Protein AF-A0A1V6K7I5-F1 (afdb_monomer_lite)

Foldseek 3Di:
DDEQVVVVVQLVVLVVQCVCCVVVVDVDHDDGEEAEEAADYDPNNVVSCVVRVYHYAYNCPDPCRHPVNVCVVVVQAFLVVQPPDDPLLSVLCVVLVNTGLVCLQPPDLVVSCVSSVNDSVVSVVSNVSSCVVSVD

Structure (mmCIF, N/CA/C/O backbone):
data_AF-A0A1V6K7I5-F1
#
_entry.id   AF-A0A1V6K7I5-F1
#
loop_
_atom_site.group_PDB
_atom_site.id
_atom_site.type_symbol
_atom_site.label_atom_id
_atom_site.label_alt_id
_atom_site.label_comp_id
_atom_site.label_asym_id
_atom_site.label_entity_id
_atom_site.label_seq_id
_atom_site.pdbx_PDB_ins_code
_atom_site.Cartn_x
_atom_site.Cartn_y
_atom_site.Cartn_z
_atom_site.occupancy
_atom_site.B_iso_or_equiv
_atom_site.auth_seq_id
_atom_site.auth_comp_id
_atom_site.auth_asym_id
_atom_site.auth_atom_id
_atom_site.pdbx_PDB_model_num
ATOM 1 N N . MET A 1 1 ? 1.397 13.923 9.055 1.00 78.00 1 MET A N 1
ATOM 2 C CA . MET A 1 1 ? 1.249 13.369 10.414 1.00 78.00 1 MET A CA 1
ATOM 3 C C . MET A 1 1 ? -0.199 12.964 10.526 1.00 78.00 1 MET A C 1
ATOM 5 O O . MET A 1 1 ? -1.040 13.814 10.274 1.00 78.00 1 MET A O 1
ATOM 9 N N . THR A 1 2 ? -0.467 11.700 10.824 1.00 85.50 2 THR A N 1
ATOM 10 C CA . THR A 1 2 ? -1.830 11.180 10.978 1.00 85.50 2 THR A CA 1
ATOM 11 C C . THR A 1 2 ? -2.354 11.529 12.369 1.00 85.50 2 THR A C 1
ATOM 13 O O . THR A 1 2 ? -1.660 11.336 13.382 1.00 85.50 2 THR A O 1
ATOM 16 N N . GLY A 1 3 ? -3.536 12.136 12.392 1.00 89.00 3 GLY A N 1
ATOM 17 C CA . GLY A 1 3 ? -4.164 12.719 13.566 1.00 89.00 3 GLY A CA 1
ATOM 18 C C . GLY A 1 3 ? -5.031 11.740 14.353 1.00 89.00 3 GLY A C 1
ATOM 19 O O . GLY A 1 3 ? -5.013 10.526 14.157 1.00 89.00 3 GLY A O 1
ATOM 20 N N . LEU A 1 4 ? -5.754 12.296 15.324 1.00 93.25 4 LEU A N 1
ATOM 21 C CA . LEU A 1 4 ? -6.690 11.557 16.172 1.00 93.25 4 LEU A CA 1
ATOM 22 C C . LEU A 1 4 ? -7.989 11.203 15.433 1.00 93.25 4 LEU A C 1
ATOM 24 O O . LEU A 1 4 ? -8.633 10.205 15.761 1.00 93.25 4 LEU A O 1
ATOM 28 N N . ASP A 1 5 ? -8.388 12.030 14.470 1.00 95.31 5 ASP A N 1
ATOM 29 C CA . ASP A 1 5 ? -9.682 11.904 13.807 1.00 95.31 5 ASP A CA 1
ATOM 30 C C . ASP A 1 5 ? -9.749 10.644 12.950 1.00 95.31 5 ASP A C 1
ATOM 32 O O . ASP A 1 5 ? -10.774 9.976 12.938 1.00 95.31 5 ASP A O 1
ATOM 36 N N . GLU A 1 6 ? -8.639 10.232 12.343 1.00 94.69 6 GLU A N 1
ATOM 37 C CA . GLU A 1 6 ? -8.530 8.986 11.589 1.00 94.69 6 GLU A CA 1
ATOM 38 C C . GLU A 1 6 ? -8.853 7.772 12.472 1.00 94.69 6 GLU A C 1
ATOM 40 O O . GLU A 1 6 ? -9.606 6.889 12.063 1.00 94.69 6 GLU A O 1
ATOM 45 N N . GLY A 1 7 ? -8.371 7.769 13.719 1.00 95.44 7 GLY A N 1
ATOM 46 C CA . GLY A 1 7 ? -8.712 6.737 14.700 1.00 95.44 7 GLY A CA 1
ATOM 47 C C . GLY A 1 7 ? -10.189 6.768 15.102 1.00 95.44 7 GLY A C 1
ATOM 48 O O . GLY A 1 7 ? -10.822 5.720 15.221 1.00 95.44 7 GLY A O 1
ATOM 49 N N . ARG A 1 8 ? -10.768 7.960 15.290 1.00 96.44 8 ARG A N 1
ATOM 50 C CA . ARG A 1 8 ? -12.190 8.121 15.653 1.00 96.44 8 ARG A CA 1
ATOM 51 C C . ARG A 1 8 ? -13.130 7.712 14.524 1.00 96.44 8 ARG A C 1
ATOM 53 O O . ARG A 1 8 ? -14.130 7.052 14.784 1.00 96.44 8 ARG A O 1
ATOM 60 N N . ILE A 1 9 ? -12.795 8.074 13.288 1.00 97.06 9 ILE A N 1
ATOM 61 C CA . ILE A 1 9 ? -13.538 7.687 12.087 1.00 97.06 9 ILE A CA 1
ATOM 62 C C . ILE A 1 9 ? -13.475 6.170 11.917 1.00 97.06 9 ILE A C 1
ATOM 64 O O . ILE A 1 9 ? -14.516 5.536 11.772 1.00 97.06 9 ILE A O 1
ATOM 68 N N . ALA A 1 10 ? -12.282 5.571 12.016 1.00 96.25 10 ALA A N 1
ATOM 69 C CA . ALA A 1 10 ? -12.134 4.118 11.958 1.00 96.25 10 ALA A CA 1
ATOM 70 C C . ALA A 1 10 ? -12.965 3.425 13.045 1.00 96.25 10 ALA A C 1
ATOM 72 O O . ALA A 1 10 ? -13.618 2.419 12.779 1.00 96.25 10 ALA A O 1
ATOM 73 N N . ARG A 1 11 ? -13.000 3.992 14.258 1.00 96.25 11 ARG A N 1
ATOM 74 C CA . ARG A 1 11 ? -13.819 3.454 15.341 1.00 96.25 11 ARG A CA 1
ATOM 75 C C . ARG A 1 11 ? -15.312 3.481 15.018 1.00 96.25 11 ARG A C 1
ATOM 77 O O . ARG A 1 11 ? -15.965 2.467 15.238 1.00 96.25 11 ARG A O 1
ATOM 84 N N . ALA A 1 12 ? -15.822 4.603 14.514 1.00 96.81 12 ALA A N 1
ATOM 85 C CA . ALA A 1 12 ? -17.230 4.738 14.148 1.00 96.81 12 ALA A CA 1
ATOM 86 C C . ALA A 1 12 ? -17.622 3.721 13.064 1.00 96.81 12 ALA A C 1
ATOM 88 O O . ALA A 1 12 ? -18.602 3.005 13.221 1.00 96.81 12 ALA A O 1
ATOM 89 N N . ILE A 1 13 ? -16.790 3.570 12.026 1.00 95.50 13 ILE A N 1
ATOM 90 C CA . ILE A 1 13 ? -17.012 2.581 10.959 1.00 95.50 13 ILE A CA 1
ATOM 91 C C . ILE A 1 13 ? -17.069 1.157 11.526 1.00 95.50 13 ILE A C 1
ATOM 93 O O . ILE A 1 13 ? -17.933 0.372 11.138 1.00 95.50 13 ILE A O 1
ATOM 97 N N . VAL A 1 14 ? -16.159 0.812 12.446 1.00 95.50 14 VAL A N 1
ATOM 98 C CA . VAL A 1 14 ? -16.152 -0.522 13.058 1.00 95.50 14 VAL A CA 1
ATOM 99 C C . VAL A 1 14 ? -17.426 -0.770 13.867 1.00 95.50 14 VAL A C 1
ATOM 101 O O . VAL A 1 14 ? -18.017 -1.843 13.763 1.00 95.50 14 VAL A O 1
ATOM 104 N N . GLU A 1 15 ? -17.860 0.212 14.657 1.00 95.38 15 GLU A N 1
ATOM 105 C CA . GLU A 1 15 ? -19.074 0.109 15.472 1.00 95.38 15 GLU A CA 1
ATOM 106 C C . GLU A 1 15 ? -20.328 -0.067 14.605 1.00 95.38 15 GLU A C 1
ATOM 108 O O . GLU A 1 15 ? -21.099 -0.995 14.864 1.00 95.38 15 GLU A O 1
ATOM 113 N N . ASP A 1 16 ? -20.469 0.726 13.539 1.00 95.62 16 ASP A N 1
ATOM 114 C CA . ASP A 1 16 ? -21.593 0.647 12.598 1.00 95.62 16 ASP A CA 1
ATOM 115 C C . ASP A 1 16 ? -21.673 -0.732 11.927 1.00 95.62 16 ASP A C 1
ATOM 117 O O . ASP A 1 16 ? -22.734 -1.356 11.877 1.00 95.62 16 ASP A O 1
ATOM 121 N N . LEU A 1 17 ? -20.541 -1.256 11.445 1.00 95.56 17 LEU A N 1
ATOM 122 C CA . LEU A 1 17 ? -20.494 -2.564 10.787 1.00 95.56 17 LEU A CA 1
ATOM 123 C C . LEU A 1 17 ? -20.783 -3.712 11.766 1.00 95.56 17 LEU A C 1
ATOM 125 O O . LEU A 1 17 ? -21.507 -4.651 11.430 1.00 95.56 17 LEU A O 1
ATOM 129 N N . GLN A 1 18 ? -20.271 -3.636 12.997 1.00 95.12 18 GLN A N 1
ATOM 130 C CA . GLN A 1 18 ? -20.547 -4.636 14.033 1.00 95.12 18 GLN A CA 1
ATOM 131 C C . GLN A 1 18 ? -22.000 -4.589 14.519 1.00 95.12 18 GLN A C 1
ATOM 133 O O . GLN A 1 18 ? -22.563 -5.622 14.888 1.00 95.12 18 GLN A O 1
ATOM 138 N N . GLU A 1 19 ? -22.621 -3.413 14.568 1.00 96.00 19 GLU A N 1
ATOM 139 C CA . GLU A 1 19 ? -24.050 -3.263 14.857 1.00 96.00 19 GLU A CA 1
ATOM 140 C C . GLU A 1 19 ? -24.920 -3.795 13.715 1.00 96.00 19 GLU A C 1
ATOM 142 O O . GLU A 1 19 ? -25.839 -4.584 13.960 1.00 96.00 19 GLU A O 1
ATOM 147 N N . GLY A 1 20 ? -24.584 -3.451 12.471 1.00 96.75 20 GLY A N 1
ATOM 148 C CA . GLY A 1 20 ? -25.227 -3.987 11.273 1.00 96.75 20 GLY A CA 1
ATOM 149 C C . GLY A 1 20 ? -25.161 -5.515 11.213 1.00 96.75 20 GLY A C 1
ATOM 150 O O . GLY A 1 20 ? -26.154 -6.171 10.902 1.00 96.75 20 GLY A O 1
ATOM 151 N N . PHE A 1 21 ? -24.028 -6.115 11.585 1.00 96.94 21 PHE A N 1
ATOM 152 C CA . PHE A 1 21 ? -23.899 -7.570 11.671 1.00 96.94 21 PHE A CA 1
ATOM 153 C C . PHE A 1 21 ? -24.780 -8.172 12.776 1.00 96.94 21 PHE A C 1
ATOM 155 O O . PHE A 1 21 ? -25.548 -9.101 12.525 1.00 96.94 21 PHE A O 1
ATOM 162 N N . ARG A 1 22 ? -24.731 -7.620 13.997 1.00 95.94 22 ARG A N 1
ATOM 163 C CA . ARG A 1 22 ? -25.531 -8.107 15.141 1.00 95.94 22 ARG A CA 1
ATOM 164 C C . ARG A 1 22 ? -27.038 -7.998 14.910 1.00 95.94 22 ARG A C 1
ATOM 166 O O . ARG A 1 22 ? -27.790 -8.814 15.434 1.00 95.94 22 ARG A O 1
ATOM 173 N N . SER A 1 23 ? -27.472 -7.005 14.140 1.00 96.88 23 SER A N 1
ATOM 174 C CA . SER A 1 23 ? -28.877 -6.797 13.775 1.00 96.88 23 SER A CA 1
ATOM 175 C C . SER A 1 23 ? -29.325 -7.595 12.542 1.00 96.88 23 SER A C 1
ATOM 177 O O . SER A 1 23 ? -30.499 -7.539 12.182 1.00 96.88 23 SER A O 1
ATOM 179 N N . GLY A 1 24 ? -28.425 -8.347 11.894 1.00 96.25 24 GLY A N 1
ATOM 180 C CA . GLY A 1 24 ? -28.720 -9.112 10.678 1.00 96.25 24 GLY A CA 1
ATOM 181 C C . GLY A 1 24 ? -28.845 -8.263 9.406 1.00 96.25 24 GLY A C 1
ATOM 182 O O . GLY A 1 24 ? -29.296 -8.768 8.381 1.00 96.25 24 GLY A O 1
ATOM 183 N N . GLN A 1 25 ? -28.447 -6.988 9.450 1.00 95.44 25 GLN A N 1
ATOM 184 C CA . GLN A 1 25 ? -28.423 -6.081 8.295 1.00 95.44 25 GLN A CA 1
ATOM 185 C C . GLN A 1 25 ? -27.178 -6.273 7.418 1.00 95.44 25 GLN A C 1
ATOM 187 O O . GLN A 1 25 ? -27.175 -5.887 6.251 1.00 95.44 25 GLN A O 1
ATOM 192 N N . CYS A 1 26 ? -26.118 -6.870 7.966 1.00 91.56 26 CYS A N 1
ATOM 193 C CA . CYS A 1 26 ? -24.900 -7.236 7.249 1.00 91.56 26 CYS A CA 1
ATOM 194 C C . CYS A 1 26 ? -24.539 -8.698 7.518 1.00 91.56 26 CYS A C 1
ATOM 196 O O . CYS A 1 26 ? -24.695 -9.195 8.629 1.00 91.56 26 CYS A O 1
ATOM 198 N N . THR A 1 27 ? -24.013 -9.384 6.503 1.00 94.12 27 THR A N 1
ATOM 199 C CA . THR A 1 27 ? -23.560 -10.783 6.612 1.00 94.12 27 THR A CA 1
ATOM 200 C C . THR A 1 27 ? -22.091 -10.906 7.008 1.00 94.12 27 THR A C 1
ATOM 202 O O . THR A 1 27 ? -21.622 -12.003 7.299 1.00 94.12 27 THR A O 1
ATOM 205 N N . VAL A 1 28 ? -21.349 -9.798 6.973 1.00 91.62 28 VAL A N 1
ATOM 206 C CA . VAL A 1 28 ? -19.913 -9.756 7.252 1.00 91.62 28 VAL A CA 1
ATOM 207 C C . VAL A 1 28 ? -19.702 -9.291 8.684 1.00 91.62 28 VAL A C 1
ATOM 209 O O . VAL A 1 28 ? -20.150 -8.209 9.055 1.00 91.62 28 VAL A O 1
ATOM 212 N N . SER A 1 29 ? -19.013 -10.112 9.472 1.00 93.94 29 SER A N 1
ATOM 213 C CA . SER A 1 29 ? -18.509 -9.729 10.788 1.00 93.94 29 SER A CA 1
ATOM 214 C C . SER A 1 29 ? -17.094 -9.178 10.648 1.00 93.94 29 SER A C 1
ATOM 216 O O . SER A 1 29 ? -16.333 -9.659 9.808 1.00 93.94 29 SER A O 1
ATOM 218 N N . ILE A 1 30 ? -16.746 -8.184 11.460 1.00 93.81 30 ILE A N 1
ATOM 219 C CA . ILE A 1 30 ? -15.403 -7.604 11.497 1.00 93.81 30 ILE A CA 1
ATOM 220 C C . ILE A 1 30 ? -14.872 -7.594 12.930 1.00 93.81 30 ILE A C 1
ATOM 222 O O . ILE A 1 30 ? -15.601 -7.280 13.876 1.00 93.81 30 ILE A O 1
ATOM 226 N N . ASP A 1 31 ? -13.586 -7.891 13.081 1.00 92.00 31 ASP A N 1
ATOM 227 C CA . ASP A 1 31 ? -12.950 -8.006 14.396 1.00 92.00 31 ASP A CA 1
ATOM 228 C C . ASP A 1 31 ? -12.373 -6.673 14.893 1.00 92.00 31 ASP A C 1
ATOM 230 O O . ASP A 1 31 ? -12.364 -6.399 16.094 1.00 92.00 31 ASP A O 1
ATOM 234 N N . GLY A 1 32 ? -11.933 -5.803 13.981 1.00 94.44 32 GLY A N 1
ATOM 235 C CA . GLY A 1 32 ? -11.293 -4.542 14.341 1.00 94.44 32 GLY A CA 1
ATOM 236 C C . GLY A 1 32 ? -10.879 -3.700 13.140 1.00 94.44 32 GLY A C 1
ATOM 237 O O . GLY A 1 32 ? -11.342 -3.911 12.020 1.00 94.44 32 GLY A O 1
ATOM 238 N N . ALA A 1 33 ? -10.004 -2.728 13.396 1.00 96.19 33 ALA A N 1
ATOM 239 C CA . ALA A 1 33 ? -9.452 -1.842 12.378 1.00 96.19 33 ALA A CA 1
ATOM 240 C C . ALA A 1 33 ? -7.925 -1.805 12.449 1.00 96.19 33 ALA A C 1
ATOM 242 O O . ALA A 1 33 ? -7.349 -1.711 13.532 1.00 96.19 33 ALA A O 1
ATOM 243 N N . LEU A 1 34 ? -7.304 -1.790 11.271 1.00 97.06 34 LEU A N 1
ATOM 244 C CA . LEU A 1 34 ? -5.887 -1.526 11.061 1.00 97.06 34 LEU A CA 1
ATOM 245 C C . LEU A 1 34 ? -5.750 -0.272 10.193 1.00 97.06 34 LEU A C 1
ATOM 247 O O . LEU A 1 34 ? -6.226 -0.243 9.057 1.00 97.06 34 LEU A O 1
ATOM 251 N N . ILE A 1 35 ? -5.093 0.765 10.712 1.00 96.44 35 ILE A N 1
ATOM 252 C CA . ILE A 1 35 ? -4.798 1.992 9.964 1.00 96.44 35 ILE A CA 1
ATOM 253 C C . ILE A 1 35 ? -3.347 1.949 9.500 1.00 96.44 35 ILE A C 1
ATOM 255 O O . ILE A 1 35 ? -2.422 1.952 10.313 1.00 96.44 35 ILE A O 1
ATOM 259 N N . VAL A 1 36 ? -3.148 1.972 8.183 1.00 96.69 36 VAL A N 1
ATOM 260 C CA . VAL A 1 36 ? -1.822 2.041 7.562 1.00 96.69 36 VAL A CA 1
ATOM 261 C C . VAL A 1 36 ? -1.590 3.442 7.000 1.00 96.69 36 VAL A C 1
ATOM 263 O O . VAL A 1 36 ? -2.436 3.961 6.272 1.00 96.69 36 VAL A O 1
ATOM 266 N N . CYS A 1 37 ? -0.452 4.071 7.301 1.00 94.12 37 CYS A N 1
ATOM 267 C CA . CYS A 1 37 ? -0.085 5.355 6.708 1.00 94.12 37 CYS A CA 1
ATOM 268 C C . CYS A 1 37 ? 1.407 5.454 6.364 1.00 94.12 37 CYS A C 1
ATOM 270 O O . CYS A 1 37 ? 2.282 4.931 7.048 1.00 94.12 37 CYS A O 1
ATOM 272 N N . ASN A 1 38 ? 1.711 6.198 5.300 1.00 93.50 38 ASN A N 1
ATOM 273 C CA . ASN A 1 38 ? 3.078 6.495 4.860 1.00 93.50 38 ASN A CA 1
ATOM 274 C C . ASN A 1 38 ? 3.709 7.687 5.607 1.00 93.50 38 ASN A C 1
ATOM 276 O O . ASN A 1 38 ? 4.726 8.225 5.173 1.00 93.50 38 ASN A O 1
ATOM 280 N N . THR A 1 39 ? 3.102 8.134 6.710 1.00 93.00 39 THR A N 1
ATOM 281 C CA . THR A 1 39 ? 3.641 9.202 7.561 1.00 93.00 39 THR A CA 1
ATOM 282 C C . THR A 1 39 ? 3.719 8.738 9.017 1.00 93.00 39 THR A C 1
ATOM 284 O O . THR A 1 39 ? 3.575 7.556 9.308 1.00 93.00 39 THR A O 1
ATOM 287 N N . ARG A 1 40 ? 3.989 9.657 9.947 1.00 94.19 40 ARG A N 1
ATOM 288 C CA . ARG A 1 40 ? 4.045 9.367 11.386 1.00 94.19 40 ARG A CA 1
ATOM 289 C C . ARG A 1 40 ? 2.698 9.621 12.054 1.00 94.19 40 ARG A C 1
ATOM 291 O O . ARG A 1 40 ? 2.025 10.599 11.711 1.00 94.19 40 ARG A O 1
ATOM 298 N N . PHE A 1 41 ? 2.351 8.814 13.051 1.00 95.12 41 PHE A N 1
ATOM 299 C CA . PHE A 1 41 ? 1.193 9.049 13.918 1.00 95.12 41 PHE A CA 1
ATOM 300 C C . PHE A 1 41 ? 1.517 10.040 15.039 1.00 95.12 41 PHE A C 1
ATOM 302 O O . PHE A 1 41 ? 2.601 9.995 15.623 1.00 95.12 41 PHE A O 1
ATOM 309 N N . SER A 1 42 ? 0.559 10.905 15.377 1.00 96.12 42 SER A N 1
ATOM 310 C CA . SER A 1 42 ? 0.635 11.716 16.599 1.00 96.12 42 SER A CA 1
ATOM 311 C C . SER A 1 42 ? 0.525 10.848 17.864 1.00 96.12 42 SER A C 1
ATOM 313 O O . SER A 1 42 ? -0.123 9.802 17.855 1.00 96.12 42 SER A O 1
ATOM 315 N N . GLU A 1 43 ? 1.095 11.297 18.986 1.00 95.38 43 GLU A N 1
ATOM 316 C CA . GLU A 1 43 ? 0.986 10.579 20.271 1.00 95.38 43 GLU A CA 1
ATOM 317 C C . GLU A 1 43 ? -0.465 10.424 20.747 1.00 95.38 43 GLU A C 1
ATOM 319 O O . GLU A 1 43 ? -0.841 9.398 21.313 1.00 95.38 43 GLU A O 1
ATOM 324 N N .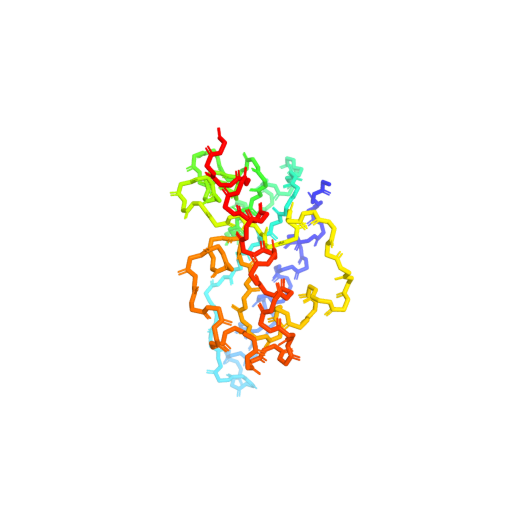 HIS A 1 44 ? -1.318 11.414 20.463 1.00 95.69 44 HIS A N 1
ATOM 325 C CA . HIS A 1 44 ? -2.749 11.319 20.745 1.00 95.69 44 HIS A CA 1
ATOM 326 C C . HIS A 1 44 ? -3.423 10.206 19.938 1.00 95.69 44 HIS A C 1
ATOM 328 O O . HIS A 1 44 ? -4.216 9.454 20.505 1.00 95.69 4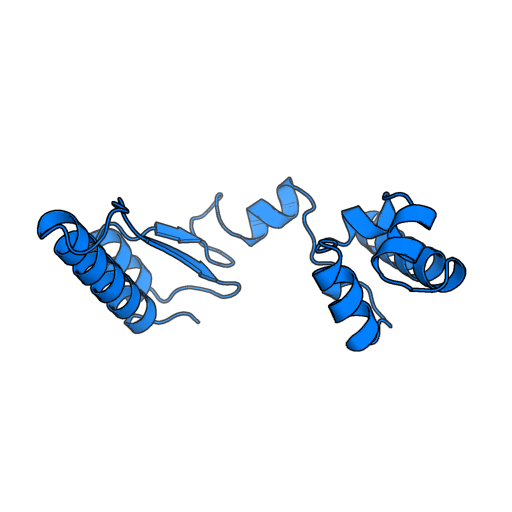4 HIS A O 1
ATOM 334 N N . ALA A 1 45 ? -3.083 10.069 18.652 1.00 95.75 45 ALA A N 1
ATOM 335 C CA . ALA A 1 45 ? -3.597 8.996 17.806 1.00 95.75 45 ALA A CA 1
ATOM 336 C C . ALA A 1 45 ? -3.158 7.620 18.321 1.00 95.75 45 ALA A C 1
ATOM 338 O O . ALA A 1 45 ? -3.997 6.739 18.486 1.00 95.75 45 ALA A O 1
ATOM 339 N N . LYS A 1 46 ? -1.867 7.454 18.650 1.00 95.75 46 LYS A N 1
ATOM 340 C CA . LYS A 1 46 ? -1.326 6.203 19.211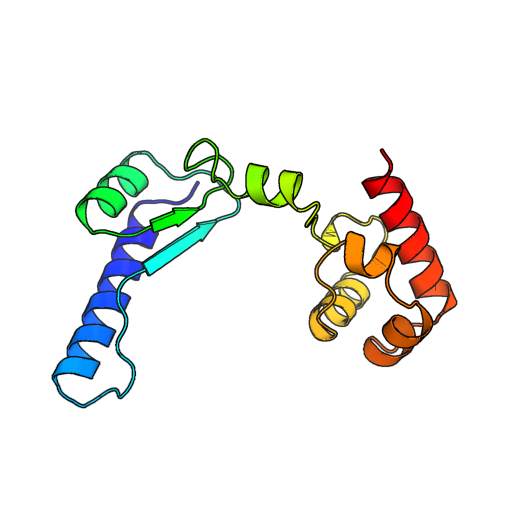 1.00 95.75 46 LYS A CA 1
ATOM 341 C C . LYS A 1 46 ? -2.034 5.809 20.511 1.00 95.75 46 LYS A C 1
ATOM 343 O O . LYS A 1 46 ? -2.492 4.678 20.641 1.00 95.75 46 LYS A O 1
ATOM 348 N N . ARG A 1 47 ? -2.185 6.753 21.451 1.00 96.62 47 ARG A N 1
ATOM 349 C CA . ARG A 1 47 ? -2.906 6.524 22.716 1.00 96.62 47 ARG A CA 1
ATOM 350 C C . ARG A 1 47 ? -4.358 6.125 22.490 1.00 96.62 47 ARG A C 1
ATOM 352 O O . ARG A 1 47 ? -4.821 5.172 23.103 1.00 96.62 47 ARG A O 1
ATOM 359 N N . TYR A 1 48 ? -5.076 6.849 21.635 1.00 96.56 48 TYR A N 1
ATOM 360 C CA . TYR A 1 48 ? -6.477 6.542 21.354 1.00 96.56 48 TYR A CA 1
ATOM 361 C C . TYR A 1 48 ? -6.640 5.146 20.750 1.00 96.56 48 TYR A C 1
ATOM 363 O O . TYR A 1 48 ? -7.487 4.379 21.204 1.00 96.56 48 TYR A O 1
ATOM 371 N N . ALA A 1 49 ? -5.802 4.808 19.771 1.00 95.44 49 ALA A N 1
ATOM 372 C CA . ALA A 1 49 ? -5.825 3.516 19.106 1.00 95.44 49 ALA A CA 1
ATOM 373 C C . ALA A 1 49 ? -5.556 2.363 20.081 1.00 95.44 49 ALA A C 1
ATOM 375 O O . ALA A 1 49 ? -6.355 1.430 20.144 1.00 95.44 49 ALA A O 1
ATOM 376 N N . ALA A 1 50 ? -4.542 2.494 20.945 1.00 95.06 50 ALA A N 1
ATOM 377 C CA . ALA A 1 50 ? -4.272 1.528 22.010 1.00 95.06 50 ALA A CA 1
ATOM 378 C C . ALA A 1 50 ? -5.469 1.357 22.966 1.00 95.06 50 ALA A C 1
ATOM 380 O O . ALA A 1 50 ? -5.815 0.237 23.331 1.00 95.06 50 ALA A O 1
ATOM 381 N N . CYS A 1 51 ? -6.156 2.447 23.331 1.00 95.94 51 CYS A N 1
ATOM 3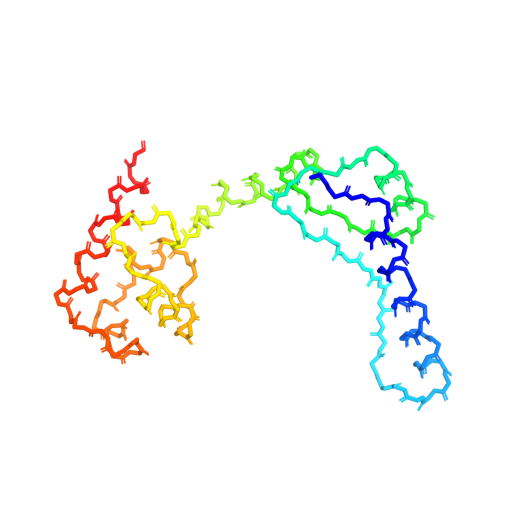82 C CA . CYS A 1 51 ? -7.351 2.380 24.179 1.00 95.94 51 CYS A CA 1
ATOM 383 C C . CYS A 1 51 ? -8.562 1.719 23.500 1.00 95.94 51 CYS A C 1
ATOM 385 O O . CYS A 1 51 ? -9.456 1.239 24.197 1.00 95.94 51 CYS A O 1
ATOM 387 N N . ARG A 1 52 ? -8.648 1.743 22.164 1.00 95.62 52 ARG A N 1
ATOM 388 C CA . ARG A 1 52 ? -9.803 1.232 21.402 1.00 95.62 52 ARG A CA 1
ATOM 389 C C . ARG A 1 52 ? -9.527 -0.062 20.642 1.00 95.62 52 ARG A C 1
ATOM 391 O O . ARG A 1 52 ? -10.433 -0.525 19.953 1.00 95.62 52 ARG A O 1
ATOM 398 N N . GLY A 1 53 ? -8.329 -0.632 20.780 1.00 94.69 53 GLY A N 1
ATOM 399 C CA . GLY A 1 53 ? -7.922 -1.833 20.052 1.00 94.69 53 GLY A CA 1
ATOM 400 C C . GLY A 1 53 ? -7.838 -1.610 18.540 1.00 94.69 53 GLY A C 1
ATOM 401 O O . GLY A 1 53 ? -8.242 -2.477 17.777 1.00 94.69 53 GLY A O 1
ATOM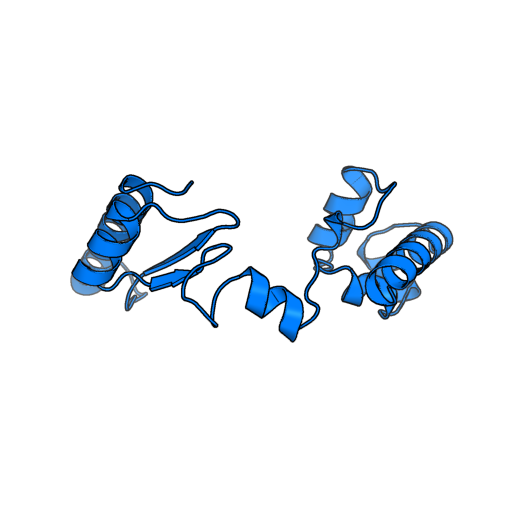 402 N N . ILE A 1 54 ? -7.389 -0.427 18.110 1.00 96.75 54 ILE A N 1
ATOM 403 C CA . ILE A 1 54 ? -7.130 -0.121 16.697 1.00 96.75 54 ILE A CA 1
ATOM 404 C C . ILE A 1 54 ? -5.639 -0.328 16.449 1.00 96.75 54 ILE A C 1
ATOM 406 O O . ILE A 1 54 ? -4.804 0.255 17.143 1.00 96.75 54 ILE A O 1
ATOM 410 N N . GLU A 1 55 ? -5.300 -1.149 15.465 1.00 96.69 55 GLU A N 1
ATOM 411 C CA . GLU A 1 55 ? -3.917 -1.382 15.069 1.00 96.69 55 GLU A CA 1
ATOM 412 C C . GLU A 1 55 ? -3.422 -0.260 14.156 1.00 96.69 55 GLU A C 1
ATOM 414 O O . GLU A 1 55 ? -4.178 0.303 13.362 1.00 96.69 55 GLU A O 1
ATOM 419 N N . HIS A 1 56 ? -2.132 0.059 14.243 1.00 96.06 56 HIS A N 1
ATOM 420 C CA . HIS A 1 56 ? -1.488 1.091 13.436 1.00 96.06 56 HIS A CA 1
ATOM 421 C C . HIS A 1 56 ? -0.226 0.543 12.778 1.00 96.06 56 HIS A C 1
ATOM 423 O O . HIS A 1 56 ? 0.607 -0.044 13.457 1.00 96.06 56 HIS A O 1
ATOM 429 N N . ILE A 1 57 ? -0.036 0.845 11.495 1.00 97.44 57 ILE A N 1
ATOM 430 C CA . ILE A 1 57 ? 1.243 0.701 10.792 1.00 97.44 57 ILE A CA 1
ATOM 431 C C . ILE A 1 57 ? 1.560 2.048 10.145 1.00 97.44 57 ILE A C 1
ATOM 433 O O . ILE A 1 57 ? 0.944 2.462 9.168 1.00 97.44 57 ILE A O 1
ATOM 437 N N . GLY A 1 58 ? 2.491 2.780 10.736 1.00 96.56 58 GLY A N 1
ATOM 438 C CA . GLY A 1 58 ? 2.974 4.067 10.250 1.00 96.56 58 GLY A CA 1
ATOM 439 C C . GLY A 1 58 ? 4.335 3.928 9.587 1.00 96.56 58 GLY A C 1
ATOM 440 O O . GLY A 1 58 ? 4.917 2.847 9.540 1.00 96.56 58 GLY A O 1
ATOM 441 N N . TRP A 1 59 ? 4.892 5.049 9.135 1.00 95.94 59 TRP A N 1
ATOM 442 C CA . TRP A 1 59 ? 6.237 5.081 8.562 1.00 95.94 59 TRP A CA 1
ATOM 443 C C . TRP A 1 59 ? 7.318 4.626 9.552 1.00 95.94 59 TRP A C 1
ATOM 445 O O . TRP A 1 59 ? 8.264 3.958 9.156 1.00 95.94 59 TRP A O 1
ATOM 455 N N . ASP A 1 60 ? 7.168 4.969 10.833 1.00 94.88 60 ASP A N 1
ATOM 456 C CA . ASP A 1 60 ? 8.137 4.706 11.906 1.00 94.88 60 ASP A CA 1
ATOM 457 C C . ASP A 1 60 ? 7.522 4.029 13.146 1.00 94.88 60 ASP A C 1
ATOM 459 O O . ASP A 1 60 ? 8.164 3.943 14.189 1.00 94.88 60 ASP A O 1
ATOM 463 N N . TYR A 1 61 ? 6.277 3.552 13.055 1.00 95.75 61 TYR A N 1
ATOM 464 C CA . TYR A 1 61 ? 5.558 2.910 14.157 1.00 95.75 61 TYR A CA 1
ATOM 465 C C . TYR A 1 61 ? 4.765 1.685 13.672 1.00 95.75 61 TYR A C 1
ATOM 467 O O . TYR A 1 61 ? 4.224 1.748 12.572 1.00 95.75 61 TYR A O 1
ATOM 475 N N . PRO A 1 62 ? 4.603 0.627 14.479 1.00 95.19 62 PRO A N 1
ATOM 476 C CA . PRO A 1 62 ? 5.351 0.323 15.700 1.00 95.19 62 PRO A CA 1
ATOM 477 C C . PRO A 1 62 ? 6.845 0.118 15.422 1.00 95.19 62 PRO A C 1
ATOM 479 O O . PRO A 1 62 ? 7.264 -0.182 14.305 1.00 95.19 62 PRO A O 1
ATOM 482 N N . GLU A 1 63 ? 7.680 0.330 16.434 1.00 93.38 63 GLU A N 1
ATOM 483 C CA . GLU A 1 63 ? 9.11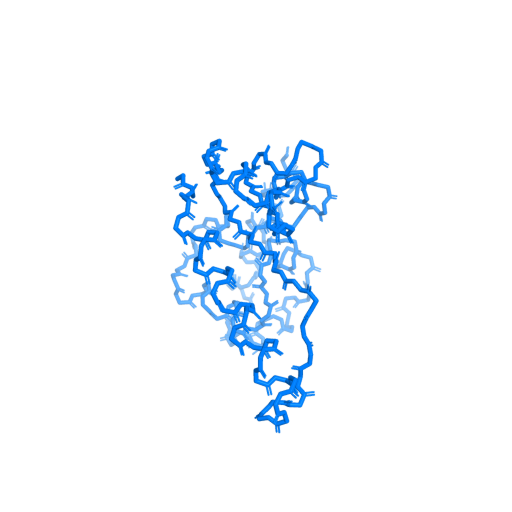9 0.103 16.297 1.00 93.38 63 GLU A CA 1
ATOM 484 C C . GLU A 1 63 ? 9.387 -1.370 15.937 1.00 93.38 63 GLU A C 1
ATOM 486 O O . GLU A 1 63 ? 8.792 -2.274 16.518 1.00 93.38 63 GLU A O 1
ATOM 491 N N . GLY A 1 64 ? 10.221 -1.611 14.921 1.00 92.12 64 GLY A N 1
ATOM 492 C CA . GLY A 1 64 ? 10.517 -2.954 14.401 1.00 92.12 64 GLY A CA 1
ATOM 493 C C . GLY A 1 64 ? 9.424 -3.606 13.540 1.00 92.12 64 GLY A C 1
ATOM 494 O O . GLY A 1 64 ? 9.686 -4.627 12.922 1.00 92.12 64 GLY A O 1
ATOM 495 N N . GLN A 1 65 ? 8.223 -3.029 13.458 1.00 94.94 65 GLN A N 1
ATOM 496 C CA . GLN A 1 65 ? 7.096 -3.546 12.661 1.00 94.94 65 GLN A CA 1
ATOM 497 C C . GLN A 1 65 ? 6.376 -2.414 11.902 1.00 94.94 65 GLN A C 1
ATOM 499 O O . GLN A 1 65 ? 5.173 -2.452 11.654 1.00 94.94 65 GLN A O 1
ATOM 504 N N . ASN A 1 66 ? 7.115 -1.363 11.558 1.00 96.81 66 ASN A N 1
ATOM 505 C CA . ASN A 1 66 ? 6.598 -0.221 10.812 1.00 96.81 66 ASN A CA 1
ATOM 506 C C . ASN A 1 66 ? 6.681 -0.451 9.300 1.00 96.81 66 ASN A C 1
ATOM 508 O O . ASN A 1 66 ? 7.387 -1.338 8.817 1.00 96.81 66 ASN A O 1
ATOM 512 N N . LEU A 1 67 ? 5.993 0.404 8.543 1.00 96.88 67 LEU A N 1
ATOM 513 C CA . LEU A 1 67 ? 5.929 0.316 7.089 1.00 96.88 67 LEU A CA 1
ATOM 514 C C . LEU A 1 67 ? 7.315 0.389 6.438 1.00 96.88 67 LEU A C 1
ATOM 516 O O . LEU A 1 67 ? 7.563 -0.308 5.457 1.00 96.88 67 LEU A O 1
ATOM 520 N N . LYS A 1 68 ? 8.223 1.215 6.973 1.00 95.44 68 LYS A N 1
ATOM 521 C CA . LYS A 1 68 ? 9.584 1.334 6.445 1.00 95.44 68 LYS A CA 1
ATOM 522 C C . LYS A 1 68 ? 10.339 0.008 6.590 1.00 95.44 68 LYS A C 1
ATOM 524 O O . LYS A 1 68 ? 10.855 -0.488 5.594 1.00 95.44 68 LYS A O 1
ATOM 529 N N . THR A 1 69 ? 10.347 -0.579 7.787 1.00 96.25 69 THR A N 1
ATOM 530 C CA . THR A 1 69 ? 10.968 -1.884 8.057 1.00 96.25 69 THR A CA 1
ATOM 531 C C . THR A 1 69 ? 10.371 -2.968 7.159 1.00 96.25 69 THR A C 1
ATOM 533 O O . THR A 1 69 ? 11.116 -3.687 6.504 1.00 96.25 69 THR A O 1
ATOM 536 N N . MET A 1 70 ? 9.041 -3.012 7.014 1.00 96.44 70 MET A N 1
ATOM 537 C CA . MET A 1 70 ? 8.369 -3.965 6.119 1.00 96.44 70 MET A CA 1
ATOM 538 C C . MET A 1 70 ? 8.823 -3.826 4.658 1.00 96.44 70 MET A C 1
ATOM 540 O O . MET A 1 70 ? 9.055 -4.831 3.981 1.00 96.44 70 MET A O 1
ATOM 544 N N . ILE A 1 71 ? 8.954 -2.595 4.149 1.00 95.12 71 ILE A N 1
ATOM 545 C CA . ILE A 1 71 ? 9.426 -2.336 2.779 1.00 95.12 71 ILE A CA 1
ATOM 546 C C . ILE A 1 71 ? 10.881 -2.783 2.613 1.00 95.12 71 ILE A C 1
ATOM 548 O O . ILE A 1 71 ? 11.199 -3.407 1.601 1.00 95.12 71 ILE A O 1
ATOM 552 N N . GLU A 1 72 ? 11.746 -2.479 3.581 1.00 93.44 72 GLU A N 1
ATOM 553 C CA . GLU A 1 72 ? 13.173 -2.822 3.547 1.00 93.44 72 GLU A CA 1
ATOM 554 C C . GLU A 1 72 ? 13.390 -4.341 3.597 1.00 93.44 72 GLU A C 1
ATOM 556 O O . GLU A 1 72 ? 14.088 -4.887 2.744 1.00 93.44 72 GLU A O 1
ATOM 561 N N . GLU A 1 73 ? 12.733 -5.041 4.524 1.00 94.38 73 GLU A N 1
ATOM 562 C CA . GLU A 1 73 ? 12.863 -6.495 4.696 1.00 94.38 73 GLU A CA 1
ATOM 563 C C . GLU A 1 73 ? 12.365 -7.281 3.479 1.00 94.38 73 GLU A C 1
ATOM 565 O O . GLU A 1 73 ? 12.968 -8.272 3.068 1.00 94.38 73 GLU A O 1
ATOM 570 N N . THR A 1 74 ? 11.264 -6.835 2.873 1.00 92.94 74 THR A N 1
ATOM 571 C CA . THR A 1 74 ? 10.667 -7.516 1.713 1.00 92.94 74 THR A CA 1
ATOM 572 C C . THR A 1 74 ? 11.218 -7.024 0.374 1.00 92.94 74 THR A C 1
ATOM 574 O O . THR A 1 74 ? 10.941 -7.622 -0.672 1.00 92.94 74 THR A O 1
ATOM 577 N N . GLN A 1 75 ? 11.990 -5.932 0.387 1.00 92.44 75 GLN A N 1
ATOM 578 C CA . GLN A 1 75 ? 12.383 -5.159 -0.793 1.00 92.44 75 GLN A CA 1
ATOM 579 C C . GLN A 1 75 ? 11.175 -4.732 -1.655 1.00 92.44 75 GLN A C 1
ATOM 581 O O . GLN A 1 75 ? 11.271 -4.633 -2.883 1.00 92.44 75 GLN A O 1
ATOM 586 N N . SER A 1 76 ? 10.022 -4.479 -1.022 1.00 94.25 76 SER A N 1
ATOM 587 C CA . SER A 1 76 ? 8.760 -4.099 -1.686 1.00 94.25 76 SER A CA 1
ATOM 588 C C . SER A 1 76 ? 8.706 -2.609 -2.008 1.00 94.25 76 SER A C 1
ATOM 590 O O . SER A 1 76 ? 7.729 -1.913 -1.729 1.00 94.25 76 SER A O 1
ATOM 592 N N . TYR A 1 77 ? 9.779 -2.093 -2.596 1.00 95.69 77 TYR A N 1
ATOM 593 C CA . TYR A 1 77 ? 9.861 -0.696 -2.983 1.00 95.69 77 TYR A CA 1
ATOM 594 C C . TYR A 1 77 ? 8.816 -0.367 -4.062 1.00 95.69 77 TYR A C 1
ATOM 596 O O . TYR A 1 77 ? 8.746 -1.094 -5.060 1.00 95.69 77 TYR A O 1
ATOM 604 N N . PRO A 1 78 ? 8.021 0.712 -3.919 1.00 95.38 78 PRO A N 1
ATOM 605 C CA . PRO A 1 78 ? 6.997 1.071 -4.896 1.00 95.38 78 PRO A CA 1
ATOM 606 C C . PRO A 1 78 ? 7.576 1.301 -6.292 1.00 95.38 78 PRO A C 1
ATOM 608 O O . PRO A 1 78 ? 8.633 1.903 -6.436 1.00 95.38 78 PRO A O 1
ATOM 611 N N . VAL A 1 79 ? 6.855 0.912 -7.343 1.00 95.12 79 VAL A N 1
ATOM 612 C CA . VAL A 1 79 ? 7.270 1.150 -8.739 1.00 95.12 79 VAL A CA 1
ATOM 613 C C . VAL A 1 79 ? 7.430 2.643 -9.056 1.00 95.12 79 VAL A C 1
ATOM 615 O O . VAL A 1 79 ? 8.190 3.022 -9.941 1.00 95.12 79 VAL A O 1
ATOM 618 N N . THR A 1 80 ? 6.771 3.512 -8.285 1.00 93.56 80 THR A N 1
ATOM 619 C CA . THR A 1 80 ? 6.833 4.971 -8.424 1.00 93.56 80 THR A CA 1
ATOM 620 C C . THR A 1 80 ? 8.207 5.572 -8.126 1.00 93.56 80 THR A C 1
ATOM 622 O O . THR A 1 80 ? 8.439 6.720 -8.497 1.00 93.56 80 THR A O 1
ATOM 625 N N . ILE A 1 81 ? 9.133 4.830 -7.502 1.00 94.19 81 ILE A N 1
ATOM 626 C CA . ILE A 1 81 ? 10.514 5.303 -7.307 1.00 94.19 81 ILE A CA 1
ATOM 627 C C . ILE A 1 81 ? 11.346 5.241 -8.594 1.00 94.19 81 ILE A C 1
ATOM 629 O O . ILE A 1 81 ? 12.413 5.851 -8.668 1.00 94.19 81 ILE A O 1
ATOM 633 N N . VAL A 1 82 ? 10.881 4.503 -9.608 1.00 94.62 82 VAL A N 1
ATOM 634 C CA . VAL A 1 82 ? 11.564 4.393 -10.897 1.00 94.62 82 VAL A CA 1
ATOM 635 C C . VAL A 1 82 ? 11.413 5.711 -11.656 1.00 94.62 82 VAL A C 1
ATOM 637 O O . VAL A 1 82 ? 10.320 6.120 -12.047 1.00 94.62 82 VAL A O 1
ATOM 640 N N . SER A 1 83 ? 12.531 6.406 -11.859 1.00 90.62 83 SER A N 1
ATOM 641 C CA . SER A 1 83 ? 12.537 7.747 -12.440 1.00 90.62 83 SER A CA 1
ATOM 642 C C . SER A 1 83 ? 12.253 7.757 -13.949 1.00 90.62 83 SER A C 1
ATOM 644 O O . SER A 1 83 ? 12.507 6.800 -14.691 1.00 90.62 83 SER A O 1
ATOM 646 N N . GLY A 1 84 ? 11.721 8.886 -14.427 1.00 87.94 84 GLY A N 1
ATOM 647 C CA . GLY A 1 84 ? 11.452 9.111 -15.849 1.00 87.94 84 GLY A CA 1
ATOM 648 C C . GLY A 1 84 ? 10.296 8.280 -16.414 1.00 87.94 84 GLY A C 1
ATOM 649 O O . GLY A 1 84 ? 10.281 8.022 -17.618 1.00 87.94 84 GLY A O 1
ATOM 650 N N . MET A 1 85 ? 9.368 7.838 -15.560 1.00 91.69 85 MET A N 1
ATOM 651 C CA . MET A 1 85 ? 8.076 7.275 -15.954 1.00 91.69 85 MET A CA 1
ATOM 652 C C . MET A 1 85 ? 7.013 8.375 -16.003 1.00 91.69 85 MET A C 1
ATOM 654 O O . MET A 1 85 ? 6.954 9.232 -15.122 1.00 91.69 85 MET A O 1
ATOM 658 N N . SER A 1 86 ? 6.155 8.350 -17.025 1.00 93.06 86 SER A N 1
ATOM 659 C CA . SER A 1 86 ? 4.979 9.223 -17.066 1.00 93.06 86 SER A CA 1
ATOM 660 C C . SER A 1 86 ? 3.887 8.700 -16.127 1.00 93.06 86 SER A C 1
ATOM 662 O O . SER A 1 86 ? 3.829 7.507 -15.824 1.00 93.06 86 SER A O 1
ATOM 664 N N . SER A 1 87 ? 2.971 9.575 -15.703 1.00 92.06 87 SER A N 1
ATOM 665 C CA . SER A 1 87 ? 1.810 9.182 -14.890 1.00 92.06 87 SER A CA 1
ATOM 666 C C . SER A 1 87 ? 0.947 8.115 -15.572 1.00 92.06 87 SER A C 1
ATOM 668 O O . SER A 1 87 ? 0.447 7.214 -14.905 1.00 92.06 87 SER A O 1
ATOM 670 N N . SER A 1 88 ? 0.830 8.174 -16.903 1.00 95.06 88 SER A N 1
ATOM 671 C CA . SER A 1 88 ? 0.127 7.171 -17.712 1.00 95.06 88 SER A CA 1
ATOM 672 C C . SER A 1 88 ? 0.783 5.791 -17.612 1.00 95.06 88 SER A C 1
ATOM 674 O O . SER A 1 88 ? 0.099 4.798 -17.370 1.00 95.06 88 SER A O 1
ATOM 676 N N . VAL A 1 89 ? 2.114 5.716 -17.717 1.00 95.38 89 VAL A N 1
ATOM 677 C CA . VAL A 1 89 ? 2.858 4.452 -17.579 1.00 95.38 89 VAL A CA 1
ATOM 678 C C . VAL A 1 89 ? 2.685 3.873 -16.172 1.00 95.38 89 VAL A C 1
ATOM 680 O O . VAL A 1 89 ? 2.363 2.694 -16.035 1.00 95.38 89 VAL A O 1
ATOM 683 N N . SER A 1 90 ? 2.815 4.700 -15.129 1.00 94.31 90 SER A N 1
ATOM 684 C CA . SER A 1 90 ? 2.600 4.274 -13.738 1.00 94.31 90 SER A CA 1
ATOM 685 C C . SER A 1 90 ? 1.185 3.739 -13.502 1.00 94.31 90 SER A C 1
ATOM 687 O O . SER A 1 90 ? 1.019 2.701 -12.866 1.00 94.31 90 SER A O 1
ATOM 689 N N . ALA A 1 91 ? 0.164 4.410 -14.044 1.00 95.19 91 ALA A N 1
ATOM 690 C CA . ALA A 1 91 ? -1.226 3.977 -13.918 1.00 95.19 91 ALA A CA 1
ATOM 691 C C . ALA A 1 91 ? -1.483 2.633 -14.617 1.00 95.19 91 ALA A C 1
ATOM 693 O O . ALA A 1 91 ? -2.209 1.790 -14.090 1.00 95.19 91 ALA A O 1
ATOM 694 N N . ARG A 1 92 ? -0.863 2.404 -15.779 1.00 96.75 92 ARG A N 1
ATOM 695 C CA . ARG A 1 92 ? -0.983 1.146 -16.533 1.00 96.75 92 ARG A CA 1
ATOM 696 C C . ARG A 1 92 ? -0.299 -0.016 -15.822 1.00 96.75 92 ARG A C 1
ATOM 698 O O . ARG A 1 92 ? -0.887 -1.087 -15.734 1.00 96.75 92 ARG A O 1
ATOM 705 N N . LEU A 1 93 ? 0.894 0.205 -15.266 1.00 96.56 93 LEU A N 1
ATOM 706 C CA . LEU A 1 93 ? 1.580 -0.782 -14.425 1.00 96.56 93 LEU A CA 1
ATOM 707 C C . LEU A 1 93 ? 0.734 -1.147 -13.200 1.00 96.56 93 LEU A C 1
ATOM 709 O O . LEU A 1 93 ? 0.494 -2.328 -12.959 1.00 96.56 93 LEU A O 1
ATOM 713 N N . ALA A 1 94 ? 0.198 -0.149 -12.490 1.00 95.56 94 ALA A N 1
ATOM 714 C CA . ALA A 1 94 ? -0.670 -0.382 -11.338 1.00 95.56 94 ALA A CA 1
ATOM 715 C C . ALA A 1 94 ? -1.953 -1.144 -11.713 1.00 95.56 94 ALA A C 1
ATOM 717 O O . ALA A 1 94 ? -2.338 -2.077 -11.012 1.00 95.56 94 ALA A O 1
ATOM 718 N N . SER A 1 95 ? -2.577 -0.799 -12.845 1.00 96.19 95 SER A N 1
ATOM 719 C CA . SER A 1 95 ? -3.772 -1.489 -13.358 1.00 96.19 95 SER A CA 1
ATOM 720 C C . SER A 1 95 ? -3.491 -2.946 -13.743 1.00 96.19 95 SER A C 1
ATOM 722 O O . SER A 1 95 ? -4.375 -3.788 -13.629 1.00 96.19 95 SER A O 1
ATOM 724 N N . ALA A 1 96 ? -2.256 -3.253 -14.150 1.00 96.50 96 ALA A N 1
ATOM 725 C CA . ALA A 1 96 ? -1.783 -4.611 -14.415 1.00 96.50 96 ALA A CA 1
ATOM 726 C C . ALA A 1 96 ? -1.307 -5.355 -13.146 1.00 96.50 96 ALA A C 1
ATOM 728 O O . ALA A 1 96 ? -0.739 -6.439 -13.245 1.00 96.50 96 ALA A O 1
ATOM 729 N N . GLY A 1 97 ? -1.497 -4.786 -11.948 1.00 96.19 97 GLY A N 1
ATOM 730 C CA . GLY A 1 97 ? -1.077 -5.398 -10.679 1.00 96.19 97 GLY A CA 1
ATOM 731 C C . GLY A 1 97 ? 0.428 -5.304 -10.394 1.00 96.19 97 GLY A C 1
ATOM 732 O O . GLY A 1 97 ? 0.940 -5.964 -9.486 1.00 96.19 97 GLY A O 1
ATOM 733 N N . ILE A 1 98 ? 1.152 -4.478 -11.149 1.00 96.69 98 ILE A N 1
ATOM 734 C CA . ILE A 1 98 ? 2.593 -4.283 -11.007 1.00 96.69 98 ILE A CA 1
ATOM 735 C C . ILE A 1 98 ? 2.834 -3.035 -10.156 1.00 96.69 98 ILE A C 1
ATOM 737 O O . ILE A 1 98 ? 2.793 -1.903 -10.639 1.00 96.69 98 ILE A O 1
ATOM 741 N N . LEU A 1 99 ? 3.060 -3.255 -8.861 1.00 96.38 99 LEU A N 1
ATOM 742 C CA . LEU A 1 99 ? 3.093 -2.204 -7.841 1.00 96.38 99 LEU A CA 1
ATOM 743 C C . LEU A 1 99 ? 4.499 -1.917 -7.310 1.00 96.38 99 LEU A C 1
ATOM 745 O O . LEU A 1 99 ? 4.734 -0.838 -6.768 1.00 96.38 99 LEU A O 1
ATOM 749 N N . THR A 1 100 ? 5.438 -2.850 -7.474 1.00 97.25 100 THR A N 1
ATOM 750 C CA . THR A 1 100 ? 6.800 -2.751 -6.931 1.00 97.25 100 THR A CA 1
ATOM 751 C C . THR A 1 100 ? 7.861 -2.657 -8.025 1.00 97.25 100 THR A C 1
ATOM 753 O O . THR A 1 100 ? 7.718 -3.218 -9.114 1.00 97.25 100 THR A O 1
ATOM 756 N N . ALA A 1 101 ? 8.975 -1.991 -7.718 1.00 96.44 101 ALA A N 1
ATOM 757 C CA . ALA A 1 101 ? 10.142 -1.934 -8.594 1.00 96.44 101 ALA A CA 1
ATOM 758 C C . ALA A 1 101 ? 10.705 -3.340 -8.869 1.00 96.44 101 ALA A C 1
ATOM 760 O O . ALA A 1 101 ? 11.093 -3.637 -9.997 1.00 96.44 101 ALA A O 1
ATOM 761 N N . LYS A 1 102 ? 10.677 -4.233 -7.868 1.00 96.25 102 LYS A N 1
ATOM 762 C CA . LYS A 1 102 ? 11.131 -5.628 -7.980 1.00 96.25 102 LYS A CA 1
ATOM 763 C C . LYS A 1 102 ? 10.345 -6.416 -9.031 1.00 96.25 102 LYS A C 1
ATOM 765 O O . LYS A 1 102 ? 10.952 -7.137 -9.821 1.00 96.25 102 LYS A O 1
ATOM 770 N N . GLN A 1 103 ? 9.020 -6.244 -9.086 1.00 96.75 103 GLN A N 1
ATOM 771 C CA . GLN A 1 103 ? 8.175 -6.894 -10.095 1.00 96.75 103 GLN A CA 1
ATOM 772 C C . GLN A 1 103 ? 8.537 -6.459 -11.521 1.00 96.75 103 GLN A C 1
ATOM 774 O O . GLN A 1 103 ? 8.612 -7.307 -12.403 1.00 96.75 103 GLN A O 1
ATOM 779 N N . VAL A 1 104 ? 8.799 -5.168 -11.761 1.00 96.38 104 VAL A N 1
ATOM 780 C CA . VAL A 1 104 ? 9.195 -4.697 -13.104 1.00 96.38 104 VAL A CA 1
ATOM 781 C C . VAL A 1 104 ? 10.630 -5.098 -13.447 1.00 96.38 104 VAL A C 1
ATOM 783 O O . VAL A 1 104 ? 10.921 -5.437 -14.589 1.00 96.38 104 VAL A O 1
ATOM 786 N N . ALA A 1 105 ? 11.535 -5.063 -12.468 1.00 96.56 105 ALA A N 1
ATOM 787 C CA . ALA A 1 105 ? 12.953 -5.362 -12.650 1.00 96.56 105 ALA A CA 1
ATOM 788 C C . ALA A 1 105 ? 13.223 -6.817 -13.069 1.00 96.56 105 ALA A C 1
ATOM 790 O O . ALA A 1 105 ? 14.105 -7.061 -13.901 1.00 96.56 105 ALA A O 1
ATOM 791 N N . TYR A 1 106 ? 12.486 -7.763 -12.477 1.00 96.38 106 TYR A N 1
ATOM 792 C CA . TYR A 1 106 ? 12.748 -9.202 -12.598 1.00 96.38 106 TYR A CA 1
ATOM 793 C C . TYR A 1 106 ? 11.567 -10.012 -13.151 1.00 96.38 106 TYR A C 1
ATOM 795 O O . TYR A 1 106 ? 11.694 -11.221 -13.331 1.00 96.38 106 TYR A O 1
ATOM 803 N N . GLY A 1 107 ? 10.424 -9.376 -13.419 1.00 95.88 107 GLY A N 1
ATOM 804 C CA . GLY A 1 107 ? 9.297 -10.015 -14.094 1.00 95.88 107 GLY A CA 1
ATOM 805 C C . GLY A 1 107 ? 9.554 -10.247 -15.585 1.00 95.88 107 GLY A C 1
ATOM 806 O O . GLY A 1 107 ? 10.476 -9.684 -16.180 1.00 95.88 107 GLY A O 1
ATOM 807 N N . ASP A 1 108 ? 8.711 -11.070 -16.209 1.00 97.31 108 ASP A N 1
ATOM 808 C CA . ASP A 1 108 ? 8.767 -11.300 -17.652 1.00 97.31 108 ASP A CA 1
ATOM 809 C C . ASP A 1 108 ? 8.320 -10.047 -18.418 1.00 97.31 108 ASP A C 1
ATOM 811 O O . ASP A 1 108 ? 7.141 -9.685 -18.442 1.00 97.31 108 ASP A O 1
ATOM 815 N N . ALA A 1 109 ? 9.278 -9.401 -19.082 1.00 97.12 109 ALA A N 1
ATOM 816 C CA . ALA A 1 109 ? 9.048 -8.178 -19.837 1.00 97.12 109 ALA A CA 1
ATOM 817 C C . ALA A 1 109 ? 8.007 -8.353 -20.955 1.00 97.12 109 ALA A C 1
ATOM 819 O O . ALA A 1 109 ? 7.305 -7.394 -21.275 1.00 97.12 109 ALA A O 1
ATOM 820 N N . THR A 1 110 ? 7.876 -9.551 -21.538 1.00 97.25 110 THR A N 1
ATOM 821 C CA . THR A 1 110 ? 6.900 -9.795 -22.611 1.00 97.25 110 THR A CA 1
ATOM 822 C C . THR A 1 110 ? 5.472 -9.839 -22.075 1.00 97.25 110 THR A C 1
ATOM 824 O O . THR A 1 110 ? 4.592 -9.165 -22.615 1.00 97.25 110 THR A O 1
ATOM 827 N N . THR A 1 111 ? 5.259 -10.534 -20.956 1.00 97.44 111 THR A N 1
ATOM 828 C CA . THR A 1 111 ? 3.997 -10.521 -20.210 1.00 97.44 111 THR A CA 1
ATOM 829 C C . THR A 1 111 ? 3.647 -9.116 -19.726 1.00 97.44 111 THR A C 1
ATOM 831 O O . THR A 1 111 ? 2.543 -8.643 -19.984 1.00 97.44 111 THR A O 1
ATOM 834 N N . ILE A 1 112 ? 4.599 -8.396 -19.123 1.00 97.25 112 ILE A N 1
ATOM 835 C CA . ILE A 1 112 ? 4.374 -7.023 -18.647 1.00 97.25 112 ILE A CA 1
ATOM 836 C C . ILE A 1 112 ? 3.981 -6.101 -19.806 1.00 97.25 112 ILE A C 1
ATOM 838 O O . ILE A 1 112 ? 3.031 -5.330 -19.678 1.00 97.25 112 ILE A O 1
ATOM 842 N N . ALA A 1 113 ? 4.671 -6.178 -20.946 1.00 97.69 113 ALA A N 1
ATOM 843 C CA . ALA A 1 113 ? 4.349 -5.381 -22.128 1.00 97.69 113 ALA A CA 1
ATOM 844 C C . ALA A 1 113 ? 2.929 -5.660 -22.635 1.00 97.69 113 ALA A C 1
ATOM 846 O O . ALA A 1 113 ? 2.178 -4.725 -22.904 1.00 97.69 113 ALA A O 1
ATOM 847 N N . ARG A 1 114 ? 2.529 -6.935 -22.698 1.00 97.38 114 ARG A N 1
ATOM 848 C CA . ARG A 1 114 ? 1.174 -7.337 -23.091 1.00 97.38 114 ARG A CA 1
ATOM 849 C C . ARG A 1 114 ? 0.120 -6.796 -22.123 1.00 97.38 114 ARG A C 1
ATOM 851 O O . ARG A 1 114 ? -0.819 -6.141 -22.565 1.00 97.38 114 ARG A O 1
ATOM 858 N N . ASP A 1 115 ? 0.288 -7.036 -20.827 1.00 96.81 115 ASP A N 1
ATOM 859 C CA . ASP A 1 115 ? -0.740 -6.760 -19.816 1.00 96.81 115 ASP A CA 1
ATOM 860 C C . ASP A 1 115 ? -0.889 -5.255 -19.541 1.00 96.81 115 ASP A C 1
ATOM 862 O O . ASP A 1 115 ? -1.974 -4.764 -19.239 1.00 96.81 115 ASP A O 1
ATOM 866 N N . THR A 1 116 ? 0.191 -4.490 -19.716 1.00 96.19 116 THR A N 1
ATOM 867 C CA . THR A 1 116 ? 0.160 -3.023 -19.629 1.00 96.19 116 THR A CA 1
ATOM 868 C C . THR A 1 116 ? -0.156 -2.352 -20.963 1.00 96.19 116 THR A C 1
ATOM 870 O O . THR A 1 116 ? -0.401 -1.146 -20.977 1.00 96.19 116 THR A O 1
ATOM 873 N N . ALA A 1 117 ? -0.134 -3.093 -22.080 1.00 95.81 117 ALA A N 1
ATOM 874 C CA . ALA A 1 117 ? -0.113 -2.626 -23.472 1.00 95.81 117 ALA A CA 1
ATOM 875 C C . ALA A 1 117 ? 1.086 -1.711 -23.841 1.00 95.81 117 ALA A C 1
ATOM 877 O O . ALA A 1 117 ? 1.005 -0.921 -24.791 1.00 95.81 117 ALA A O 1
ATOM 878 N N . LEU A 1 118 ? 2.148 -1.690 -23.029 1.00 95.25 118 LEU A N 1
ATOM 879 C CA . LEU A 1 118 ? 3.360 -0.905 -23.295 1.00 95.25 118 LEU A CA 1
ATOM 880 C C . LEU A 1 118 ? 4.201 -1.584 -24.377 1.00 95.25 118 LEU A C 1
ATOM 882 O O . LEU A 1 118 ? 4.100 -2.788 -24.609 1.00 95.25 118 LEU A O 1
ATOM 886 N N . SER A 1 119 ? 5.073 -0.819 -25.032 1.00 97.00 119 SER A N 1
ATOM 887 C CA . SER A 1 119 ? 6.027 -1.434 -25.956 1.00 97.00 119 SER A CA 1
ATOM 888 C C . SER A 1 119 ? 7.080 -2.231 -25.176 1.00 97.00 119 SER A C 1
ATOM 890 O O . SER A 1 119 ? 7.539 -1.801 -24.116 1.00 97.00 119 SER A O 1
ATOM 892 N N . LEU A 1 120 ? 7.506 -3.382 -25.704 1.00 97.25 120 LEU A N 1
ATOM 893 C CA . LEU A 1 120 ? 8.558 -4.184 -25.069 1.00 97.25 120 LEU A CA 1
ATOM 894 C C . LEU A 1 120 ? 9.853 -3.379 -24.810 1.00 97.25 120 LEU A C 1
ATOM 896 O O . LEU A 1 120 ? 10.389 -3.485 -23.707 1.00 97.25 120 LEU A O 1
ATOM 900 N N . PRO A 1 121 ? 10.347 -2.531 -25.741 1.00 97.44 121 PRO A N 1
ATOM 901 C CA . PRO A 1 121 ? 11.508 -1.683 -25.472 1.00 97.44 121 PRO A CA 1
ATOM 902 C C . PRO A 1 121 ? 11.306 -0.735 -24.285 1.00 97.44 121 PRO A C 1
ATOM 904 O O . PRO A 1 121 ? 12.210 -0.573 -23.470 1.00 97.44 121 PRO A O 1
ATOM 907 N N . GLU A 1 122 ? 10.121 -0.137 -24.153 1.00 96.19 122 GLU A N 1
ATOM 908 C CA . GLU A 1 122 ? 9.793 0.752 -23.035 1.00 96.19 122 GLU A CA 1
ATOM 909 C C . GLU A 1 122 ? 9.816 0.001 -21.699 1.00 96.19 122 GLU A C 1
ATOM 911 O O . GLU A 1 122 ? 10.449 0.462 -20.749 1.00 96.19 122 GLU A O 1
ATOM 916 N N . VAL A 1 123 ? 9.229 -1.200 -21.644 1.00 97.12 123 VAL A N 1
ATOM 917 C CA . VAL A 1 123 ? 9.277 -2.062 -20.451 1.00 97.12 123 VAL A CA 1
ATOM 918 C C . VAL A 1 123 ? 10.712 -2.437 -20.091 1.00 97.12 123 VAL A C 1
ATOM 920 O O . VAL A 1 123 ? 11.085 -2.355 -18.923 1.00 97.12 123 VAL A O 1
ATOM 923 N N . LEU A 1 124 ? 11.547 -2.791 -21.072 1.00 97.38 124 LEU A N 1
ATOM 924 C CA . LEU A 1 124 ? 12.953 -3.131 -20.835 1.00 97.38 124 LEU A CA 1
ATOM 925 C C . LEU A 1 124 ? 13.756 -1.943 -20.288 1.00 97.38 124 LEU A C 1
ATOM 927 O O . LEU A 1 124 ? 14.591 -2.131 -19.400 1.00 97.38 124 LEU A O 1
ATOM 931 N N . VAL A 1 125 ? 13.489 -0.722 -20.765 1.00 96.88 125 VAL A N 1
ATOM 932 C CA . VAL A 1 125 ? 14.105 0.497 -20.217 1.00 96.88 125 VAL A CA 1
ATOM 933 C C . VAL A 1 125 ? 13.680 0.709 -18.764 1.00 96.88 125 VAL A C 1
ATOM 935 O O . VAL A 1 125 ? 14.535 0.968 -17.915 1.00 96.88 125 VAL A O 1
ATOM 938 N N . ILE A 1 126 ? 12.387 0.572 -18.455 1.00 96.38 126 ILE A N 1
ATOM 939 C CA . ILE A 1 126 ? 11.876 0.718 -17.084 1.00 96.38 126 ILE A CA 1
ATOM 940 C C . ILE A 1 126 ? 12.481 -0.358 -16.172 1.00 96.38 126 ILE A C 1
ATOM 942 O O . ILE A 1 126 ? 12.963 -0.032 -15.089 1.00 96.38 126 ILE A O 1
ATOM 946 N N . ALA A 1 127 ? 12.539 -1.613 -16.623 1.00 96.94 127 ALA A N 1
ATOM 947 C CA . ALA A 1 127 ? 13.155 -2.718 -15.890 1.00 96.94 127 ALA A CA 1
ATOM 948 C C . ALA A 1 127 ? 14.645 -2.467 -15.617 1.00 96.94 127 ALA A C 1
ATOM 950 O O . ALA A 1 127 ? 15.122 -2.706 -14.509 1.00 96.94 127 ALA A O 1
ATOM 951 N N . GLY A 1 128 ? 15.377 -1.924 -16.596 1.00 96.69 128 GLY A N 1
ATOM 952 C CA . GLY A 1 128 ? 16.771 -1.517 -16.421 1.00 96.69 128 GLY A CA 1
ATOM 953 C C . GLY A 1 128 ? 16.942 -0.441 -15.346 1.00 96.69 128 GLY A C 1
ATOM 954 O O . GLY A 1 128 ? 17.809 -0.566 -14.483 1.00 96.69 128 GLY A O 1
ATOM 955 N N . ARG A 1 129 ? 16.081 0.586 -15.346 1.00 96.12 129 ARG A N 1
ATOM 956 C CA . ARG A 1 129 ? 16.087 1.634 -14.311 1.00 96.12 129 ARG A CA 1
ATOM 957 C C . ARG A 1 129 ? 15.721 1.085 -12.934 1.00 96.12 129 ARG A C 1
ATOM 959 O O . ARG A 1 129 ? 16.345 1.468 -11.952 1.00 96.12 129 ARG A O 1
ATOM 966 N N . ALA A 1 130 ? 14.743 0.185 -12.863 1.00 96.19 130 ALA A N 1
ATOM 967 C CA . ALA A 1 130 ? 14.335 -0.456 -11.620 1.00 96.19 130 ALA A CA 1
ATOM 968 C C . ALA A 1 130 ? 15.477 -1.288 -11.013 1.00 96.19 130 ALA A C 1
ATOM 970 O O . ALA A 1 130 ? 15.780 -1.120 -9.834 1.00 96.19 130 ALA A O 1
ATOM 971 N N . ARG A 1 131 ? 16.177 -2.102 -11.818 1.00 96.19 131 ARG A N 1
ATOM 972 C CA . ARG A 1 131 ? 17.367 -2.855 -11.372 1.00 96.19 131 ARG A CA 1
ATOM 973 C C . ARG A 1 131 ? 18.457 -1.942 -10.819 1.00 96.19 131 ARG A C 1
ATOM 975 O O . ARG A 1 131 ? 18.945 -2.175 -9.721 1.00 96.19 131 ARG A O 1
ATOM 982 N N . ALA A 1 132 ? 18.749 -0.840 -11.511 1.00 94.88 132 ALA A N 1
ATOM 983 C CA . ALA A 1 132 ? 19.749 0.130 -11.064 1.00 94.88 132 ALA A CA 1
ATOM 984 C C . ALA A 1 132 ? 19.420 0.803 -9.714 1.00 94.88 132 ALA A C 1
ATOM 986 O O . ALA A 1 132 ? 20.317 1.360 -9.085 1.00 94.88 132 ALA A O 1
ATOM 987 N N . ILE A 1 133 ? 18.153 0.796 -9.285 1.00 92.81 133 ILE A N 1
ATOM 988 C CA . ILE A 1 133 ? 17.734 1.300 -7.970 1.00 92.81 133 ILE A CA 1
ATOM 989 C C . ILE A 1 133 ? 17.833 0.205 -6.903 1.00 92.81 133 ILE A C 1
ATOM 991 O O . ILE A 1 133 ? 18.218 0.502 -5.780 1.00 92.81 133 ILE A O 1
ATOM 995 N N . LEU A 1 134 ? 17.486 -1.039 -7.245 1.00 92.50 134 LEU A N 1
ATOM 996 C CA . LEU A 1 134 ? 17.458 -2.169 -6.309 1.00 92.50 134 LEU A CA 1
ATOM 997 C C . LEU A 1 134 ? 18.845 -2.748 -5.998 1.00 92.50 134 LEU A C 1
ATOM 999 O O . LEU A 1 134 ? 19.018 -3.368 -4.956 1.00 92.50 134 LEU A O 1
ATOM 1003 N N . GLU A 1 135 ? 19.805 -2.576 -6.907 1.00 89.81 135 GLU A N 1
ATOM 1004 C CA . GLU A 1 135 ? 21.180 -3.089 -6.790 1.00 89.81 135 GLU A CA 1
ATOM 1005 C C . GLU A 1 135 ? 22.165 -2.052 -6.213 1.00 89.81 135 GLU A C 1
ATOM 1007 O O . GLU A 1 135 ? 23.373 -2.287 -6.196 1.00 89.81 135 GLU A O 1
ATOM 1012 N N . ARG A 1 136 ? 21.658 -0.895 -5.773 1.00 74.50 136 ARG A N 1
ATOM 1013 C CA . ARG A 1 136 ? 22.421 0.131 -5.050 1.00 74.50 136 ARG A CA 1
ATOM 1014 C C . ARG A 1 136 ? 22.442 -0.146 -3.557 1.00 74.50 136 ARG A C 1
ATOM 1016 O O . ARG A 1 136 ? 23.505 0.130 -2.963 1.00 74.50 136 ARG A O 1
#

Secondary structure (DSSP, 8-state):
-B-HHHHHHHHHHHHHHHHHHHTTS-S-----EEEE-SSPBPHHHHHHHHHHTEEEE-SS-STTSSHHHHHHHHT--BGGGSTT--HHHHHHHHHTT--BHHHHHHS-HHHHHHHHT--HHHHHHHHHHHHHHHT-

Sequence (136 aa):
MTGLDEGRIARAIVEDLQEGFRSGQCTVSIDGALIVCNTRFSEHAKRYAACRGIEHIGWDYPEGQNLKTMIEETQSYPVTIVSGMSSSVSARLASAGILTAKQVAYGDATTIARDTALSLPEVLVIAGRARAILER

Radius of gyration: 19.64 Å; chains: 1; bounding box: 51×25×50 Å

pLDDT: mean 95.01, std 3.02, range [74.5, 97.69]